Protein AF-A0A136NJD1-F1 (afdb_monomer)

Secondary structure (DSSP, 8-state):
-GGGPPPPTT----SSHHHHHHHHHH-TT------GGGGGGGG--PPPB-SSTTSPPB---HHHHHTT-SSS--------SSS--THHHHHHHHHHSHHHHHHHHHTTPPP--

pLDDT: mean 91.29, std 6.3, range [56.34, 97.88]

Solvent-accessible surface area (backbone atoms only — not comparable to full-atom values): 7322 Å² total; per-residue (Å²): 103,74,94,79,45,78,78,64,89,86,62,83,86,68,99,44,48,68,59,44,29,45,54,40,53,74,32,93,87,58,85,86,81,65,57,77,47,47,55,77,42,47,80,51,87,84,71,61,48,52,81,48,94,90,46,74,63,31,62,82,47,60,66,31,48,72,75,56,70,28,72,94,66,78,87,86,81,88,86,68,94,65,82,68,55,73,72,52,31,54,54,52,52,42,56,74,30,74,69,35,36,49,53,37,44,77,69,38,48,72,52,99,120

Structure (mmCIF, N/CA/C/O backbone):
data_AF-A0A136NJD1-F1
#
_entry.id   AF-A0A136NJD1-F1
#
loop_
_atom_site.group_PDB
_atom_site.id
_atom_site.type_symbol
_atom_site.label_atom_id
_atom_site.label_alt_id
_atom_site.label_comp_id
_atom_site.label_asym_id
_atom_site.label_entity_id
_atom_site.label_seq_id
_atom_site.pdbx_PDB_ins_code
_atom_site.Cartn_x
_atom_site.Cartn_y
_atom_site.Cartn_z
_atom_site.occupancy
_atom_site.B_iso_or_equiv
_atom_site.auth_seq_id
_atom_site.auth_comp_id
_atom_site.auth_asym_id
_atom_site.auth_atom_id
_atom_site.pdbx_PDB_model_num
ATOM 1 N N . MET A 1 1 ? -7.089 -16.501 1.071 1.00 56.34 1 MET A N 1
ATOM 2 C CA . MET A 1 1 ? -7.457 -17.121 2.356 1.00 56.34 1 MET A CA 1
ATOM 3 C C . MET A 1 1 ? -6.216 -17.210 3.217 1.00 56.34 1 MET A C 1
ATOM 5 O O . MET A 1 1 ? -5.225 -17.769 2.753 1.00 56.34 1 MET A O 1
ATOM 9 N N . LEU A 1 2 ? -6.243 -16.631 4.417 1.00 63.72 2 LEU A N 1
ATOM 10 C CA . LEU A 1 2 ? -5.192 -16.871 5.406 1.00 63.72 2 LEU A CA 1
ATOM 11 C C . LEU A 1 2 ? -5.273 -18.361 5.785 1.00 63.72 2 LEU A C 1
ATOM 13 O O . LEU A 1 2 ? -6.367 -18.857 6.022 1.00 63.72 2 LEU A O 1
ATOM 17 N N . ASN A 1 3 ? -4.163 -19.099 5.743 1.00 78.12 3 ASN A N 1
ATOM 18 C CA . ASN A 1 3 ? -4.110 -20.518 6.138 1.00 78.12 3 ASN A CA 1
ATOM 19 C C . ASN A 1 3 ? -5.114 -21.470 5.444 1.00 78.12 3 ASN A C 1
ATOM 21 O O . ASN A 1 3 ? -5.428 -22.524 5.983 1.00 78.12 3 ASN A O 1
ATOM 25 N N . LYS A 1 4 ? -5.575 -21.142 4.224 1.00 80.50 4 LYS A N 1
ATOM 26 C CA . LYS A 1 4 ? -6.601 -21.902 3.468 1.00 80.50 4 LYS A CA 1
ATOM 27 C C . LYS A 1 4 ? -7.984 -21.964 4.141 1.00 80.50 4 LYS A C 1
ATOM 29 O O . LYS A 1 4 ? -8.788 -22.819 3.783 1.00 80.50 4 LYS A O 1
ATOM 34 N N . GLU A 1 5 ? -8.277 -21.049 5.060 1.00 87.38 5 GLU A N 1
ATOM 35 C CA . GLU A 1 5 ? -9.594 -20.948 5.689 1.00 87.38 5 GLU A CA 1
ATOM 36 C C . GLU A 1 5 ? -10.524 -19.992 4.940 1.00 87.38 5 GLU A C 1
ATOM 38 O O . GLU A 1 5 ? -10.103 -18.942 4.438 1.00 87.38 5 GLU A O 1
ATOM 43 N N . ASN A 1 6 ? -11.806 -20.354 4.885 1.00 87.88 6 ASN A N 1
ATOM 44 C CA . ASN A 1 6 ? -12.842 -19.504 4.312 1.00 87.88 6 ASN A CA 1
ATOM 45 C C . ASN A 1 6 ? -13.049 -18.248 5.164 1.00 87.88 6 ASN A C 1
ATOM 47 O O . ASN A 1 6 ? -12.814 -18.247 6.370 1.00 87.88 6 ASN A O 1
ATOM 51 N N . PHE A 1 7 ? -13.532 -17.181 4.528 1.00 86.50 7 PHE A N 1
ATOM 52 C CA . PHE A 1 7 ? -14.060 -16.044 5.274 1.00 86.50 7 PHE A CA 1
ATOM 53 C C . PHE A 1 7 ? -15.250 -16.482 6.128 1.00 86.50 7 PHE A C 1
ATOM 55 O O . PHE A 1 7 ? -15.993 -17.390 5.745 1.00 86.50 7 PHE A O 1
ATOM 62 N N . ASP A 1 8 ? -15.439 -15.806 7.260 1.00 89.31 8 ASP A N 1
ATOM 63 C CA . ASP A 1 8 ? -16.646 -15.973 8.060 1.00 89.31 8 ASP A CA 1
ATOM 64 C C . ASP A 1 8 ? -17.889 -15.672 7.189 1.00 89.31 8 ASP A C 1
ATOM 66 O O . ASP A 1 8 ? -17.881 -14.670 6.461 1.00 89.31 8 ASP A O 1
ATOM 70 N N . PRO A 1 9 ? -18.949 -16.506 7.224 1.00 91.50 9 PRO A N 1
ATOM 71 C CA . PRO A 1 9 ? -20.140 -16.320 6.391 1.00 91.50 9 PRO A CA 1
ATOM 72 C C . PRO A 1 9 ? -20.854 -14.974 6.581 1.00 91.50 9 PRO A C 1
ATOM 74 O O . PRO A 1 9 ? -21.618 -14.566 5.710 1.00 91.50 9 PRO A O 1
ATOM 77 N N . SER A 1 10 ? -20.629 -14.291 7.707 1.00 91.31 10 SER A N 1
ATOM 78 C CA . SER A 1 10 ? -21.189 -12.966 7.992 1.00 91.31 10 SER A CA 1
ATOM 79 C C . SER A 1 10 ? -20.443 -11.818 7.303 1.00 91.31 10 SER A C 1
ATOM 81 O O . SER A 1 10 ? -20.946 -10.693 7.264 1.00 91.31 10 SER A O 1
ATOM 83 N N . VAL A 1 11 ? -19.256 -12.068 6.738 1.00 92.38 11 VAL A N 1
ATOM 84 C CA . VAL A 1 11 ? -18.470 -11.032 6.063 1.00 92.38 11 VAL A CA 1
ATOM 85 C C . VAL A 1 11 ? -19.145 -10.619 4.761 1.00 92.38 11 VAL A C 1
ATOM 87 O O . VAL A 1 11 ? -19.380 -11.421 3.857 1.00 92.38 11 VAL A O 1
ATOM 90 N N . LYS A 1 12 ? -19.358 -9.313 4.608 1.00 92.44 12 LYS A N 1
ATOM 91 C CA . LYS A 1 12 ? -19.752 -8.714 3.334 1.00 92.44 12 LYS A CA 1
ATOM 92 C C . LYS A 1 12 ? -18.529 -8.579 2.426 1.00 92.44 12 LYS A C 1
ATOM 94 O O . LYS A 1 12 ? -17.726 -7.660 2.579 1.00 92.44 12 LYS A O 1
ATOM 99 N N . LEU A 1 13 ? -18.390 -9.488 1.464 1.00 91.88 13 LEU A N 1
ATOM 100 C CA . LEU A 1 13 ? -17.338 -9.409 0.449 1.00 91.88 13 LEU A CA 1
ATOM 101 C C . LEU A 1 13 ? -17.653 -8.296 -0.556 1.00 91.88 13 LEU A C 1
ATOM 103 O O . LEU A 1 13 ? -18.746 -8.241 -1.117 1.00 91.88 13 LEU A O 1
ATOM 107 N N . MET A 1 14 ? -16.684 -7.412 -0.790 1.00 92.19 14 MET A N 1
ATOM 108 C CA . MET A 1 14 ? -16.822 -6.284 -1.710 1.00 92.19 14 MET A CA 1
ATOM 109 C C . MET A 1 14 ? -15.664 -6.270 -2.717 1.00 92.19 14 MET A 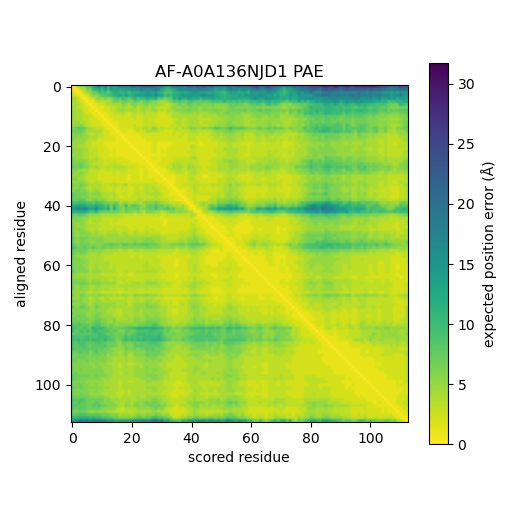C 1
ATOM 111 O O . MET A 1 14 ? -14.535 -6.585 -2.341 1.00 92.19 14 MET A O 1
ATOM 115 N N . PRO A 1 15 ? -15.917 -5.914 -3.989 1.00 89.25 15 PRO A N 1
ATOM 116 C CA . PRO A 1 15 ? -14.943 -6.094 -5.067 1.00 89.25 15 PRO A CA 1
ATOM 117 C C . PRO A 1 15 ? -13.854 -5.010 -5.131 1.00 89.25 15 PRO A C 1
ATOM 119 O O . PRO A 1 15 ? -12.838 -5.226 -5.786 1.00 89.25 15 PRO A O 1
ATOM 122 N N . ALA A 1 16 ? -14.049 -3.850 -4.491 1.00 90.12 16 ALA A N 1
ATOM 123 C CA . ALA A 1 16 ? -13.142 -2.706 -4.595 1.00 90.12 16 ALA A CA 1
ATOM 124 C C . ALA A 1 16 ? -13.010 -1.928 -3.277 1.00 90.12 16 ALA A C 1
ATOM 126 O O . ALA A 1 16 ? -13.975 -1.810 -2.517 1.00 90.12 16 ALA A O 1
ATOM 127 N N . SER A 1 17 ? -11.830 -1.337 -3.045 1.00 90.62 17 SER A N 1
ATOM 128 C CA . SER A 1 17 ? -11.538 -0.499 -1.868 1.00 90.62 17 SER A CA 1
ATOM 129 C C . SER A 1 17 ? -12.501 0.680 -1.726 1.00 90.62 17 SER A C 1
ATOM 131 O O . SER A 1 17 ? -12.947 0.964 -0.618 1.00 90.62 17 SER A O 1
ATOM 133 N N . SER A 1 18 ? -12.870 1.330 -2.833 1.00 89.88 18 SER A N 1
ATOM 134 C CA . SER A 1 18 ? -13.838 2.435 -2.840 1.00 89.88 18 SER A CA 1
ATOM 135 C C . SER A 1 18 ? -15.232 1.979 -2.397 1.00 89.88 18 SER A C 1
ATOM 137 O O . SER A 1 18 ? -15.889 2.651 -1.604 1.00 89.88 18 SER A O 1
ATOM 139 N N . SER A 1 19 ? -15.669 0.789 -2.825 1.00 91.44 19 SER A N 1
ATOM 140 C CA . SER A 1 19 ? -16.936 0.204 -2.376 1.00 91.44 19 SER A CA 1
ATOM 141 C C . SER A 1 19 ? -16.909 -0.132 -0.881 1.00 91.44 19 SER A C 1
ATOM 143 O O . SER A 1 19 ? -17.900 0.102 -0.191 1.00 91.44 19 SER A O 1
ATOM 145 N N . ILE A 1 20 ? -15.776 -0.629 -0.366 1.00 93.69 20 ILE A N 1
ATOM 146 C CA . ILE A 1 20 ? -15.578 -0.859 1.075 1.00 93.69 20 ILE A CA 1
ATOM 147 C C . ILE A 1 20 ? -15.668 0.467 1.838 1.00 93.69 20 ILE A C 1
ATOM 149 O O . ILE A 1 20 ? -16.446 0.562 2.784 1.00 93.69 20 ILE A O 1
ATOM 153 N N . ALA A 1 21 ? -14.938 1.502 1.407 1.00 92.31 21 ALA A N 1
ATOM 154 C CA . ALA A 1 21 ? -14.947 2.819 2.046 1.00 92.31 21 ALA A CA 1
ATOM 155 C C . ALA A 1 21 ? -16.357 3.432 2.082 1.00 92.31 21 ALA A C 1
ATOM 157 O O . ALA A 1 21 ? -16.810 3.896 3.129 1.00 92.31 21 ALA A O 1
ATOM 158 N N . GLN A 1 22 ? -17.095 3.355 0.971 1.00 91.88 22 GLN A N 1
ATOM 159 C CA 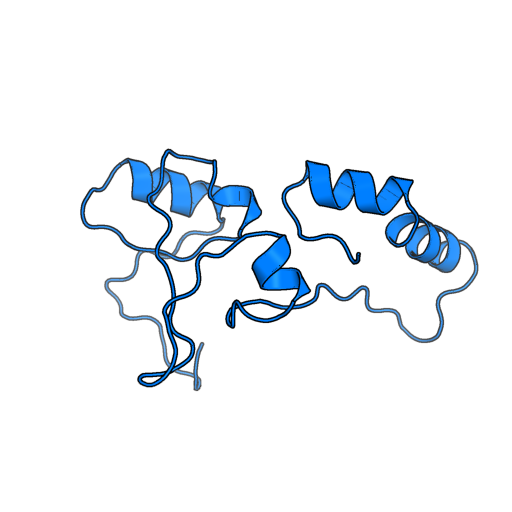. GLN A 1 22 ? -18.482 3.810 0.909 1.00 91.88 22 GLN A CA 1
ATOM 160 C C . GLN A 1 22 ? -19.392 3.009 1.849 1.00 91.88 22 GLN A C 1
ATOM 162 O O . GLN A 1 22 ? -20.181 3.607 2.577 1.00 91.88 22 GLN A O 1
ATOM 167 N N . SER A 1 23 ? -19.275 1.678 1.884 1.00 92.62 23 SER A N 1
ATOM 168 C CA . SER A 1 23 ? -20.071 0.857 2.805 1.00 92.62 23 SER A CA 1
ATOM 169 C C . SER A 1 23 ? -19.764 1.193 4.265 1.00 92.62 23 SER A C 1
ATOM 171 O O . SER A 1 23 ? -20.693 1.239 5.065 1.00 92.62 23 SER A O 1
ATOM 173 N N . ILE A 1 24 ? -18.496 1.470 4.601 1.00 93.69 24 ILE A N 1
ATOM 174 C CA . ILE A 1 24 ? -18.100 1.857 5.961 1.00 93.69 24 ILE A CA 1
ATOM 175 C C . ILE A 1 24 ? -18.691 3.209 6.354 1.00 93.69 24 ILE A C 1
ATOM 177 O O . ILE A 1 24 ? -19.192 3.376 7.462 1.00 93.69 24 ILE A O 1
ATOM 181 N N . SER A 1 25 ? -18.704 4.162 5.423 1.00 91.56 25 SER A N 1
ATOM 182 C CA . SER A 1 25 ? -19.273 5.495 5.648 1.00 91.56 25 SER A CA 1
ATOM 183 C C . SER A 1 25 ? -20.765 5.487 6.006 1.00 91.56 25 SER A C 1
ATOM 185 O O . SER A 1 25 ? -21.256 6.416 6.645 1.00 91.56 25 SER A O 1
ATOM 187 N N . GLN A 1 26 ? -21.484 4.442 5.589 1.00 92.50 26 GLN A N 1
ATOM 188 C CA . GLN A 1 26 ? -22.934 4.310 5.731 1.00 92.50 26 GLN A CA 1
ATOM 189 C C . GLN A 1 26 ? -23.344 3.417 6.910 1.00 92.50 26 GLN A C 1
ATOM 191 O O . GLN A 1 26 ? -24.515 3.411 7.284 1.00 92.50 26 GLN A O 1
ATOM 196 N N . ASP A 1 27 ? -22.402 2.686 7.512 1.00 92.81 27 ASP A N 1
ATOM 197 C CA . ASP A 1 27 ? -22.656 1.774 8.625 1.00 92.81 27 ASP A CA 1
ATOM 198 C C . ASP A 1 27 ? -21.648 1.989 9.758 1.00 92.81 27 ASP A C 1
ATOM 200 O O . ASP A 1 27 ? -20.488 1.576 9.696 1.00 92.81 27 ASP A O 1
ATOM 204 N N . LYS A 1 28 ? -22.141 2.586 10.846 1.00 90.75 28 LYS A N 1
ATOM 205 C CA . LYS A 1 28 ? -21.371 2.925 12.048 1.00 90.75 28 LYS A CA 1
ATOM 206 C C . LYS A 1 28 ? -20.648 1.729 12.681 1.00 90.75 28 LYS A C 1
ATOM 208 O O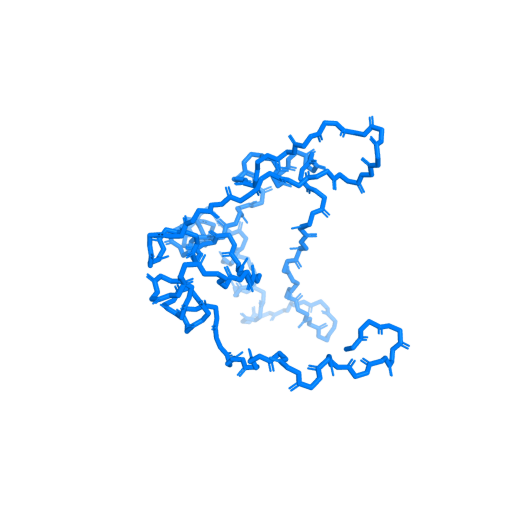 . LYS A 1 28 ? -19.648 1.940 13.367 1.00 90.75 28 LYS A O 1
ATOM 213 N N . TRP A 1 29 ? -21.164 0.512 12.520 1.00 92.56 29 TRP A N 1
ATOM 214 C CA . TRP A 1 29 ? -20.630 -0.684 13.184 1.00 92.56 29 TRP A CA 1
ATOM 215 C C . TRP A 1 29 ? -19.696 -1.503 12.300 1.00 92.56 29 TRP A C 1
ATOM 217 O O . TRP A 1 29 ? -19.146 -2.510 12.744 1.00 92.56 29 TRP A O 1
ATOM 227 N N . SER A 1 30 ? -19.509 -1.075 11.057 1.00 93.75 30 SER A N 1
ATOM 228 C CA . SER A 1 30 ? -18.671 -1.782 10.108 1.00 93.75 30 SER A CA 1
ATOM 229 C C . SER A 1 30 ? -17.181 -1.494 10.320 1.00 93.75 30 SER A C 1
ATOM 231 O O . SER A 1 30 ? -16.759 -0.417 10.746 1.00 93.75 30 SER A O 1
ATOM 233 N N . ILE A 1 31 ? -16.367 -2.492 9.990 1.00 94.50 31 ILE A N 1
ATOM 234 C CA . ILE A 1 31 ? -14.915 -2.391 9.899 1.00 94.50 31 ILE A CA 1
ATOM 235 C C . ILE A 1 31 ? -14.469 -3.125 8.638 1.00 94.50 31 ILE A C 1
ATOM 237 O O . ILE A 1 31 ? -15.041 -4.146 8.259 1.00 94.50 31 ILE A O 1
ATOM 241 N N . GLY A 1 32 ? -13.444 -2.603 7.975 1.00 92.81 32 GLY A N 1
ATOM 242 C CA . GLY A 1 32 ? -12.873 -3.217 6.787 1.00 92.81 32 GLY A CA 1
ATOM 243 C C . GLY A 1 32 ? -11.428 -2.792 6.586 1.00 92.81 32 GLY A C 1
ATOM 244 O O . GLY A 1 32 ? -10.888 -1.979 7.335 1.00 92.81 32 GLY A O 1
ATOM 245 N N . TYR A 1 33 ? -10.802 -3.357 5.561 1.00 91.81 33 TYR A N 1
ATOM 246 C CA . TYR A 1 33 ? -9.449 -3.015 5.144 1.00 91.81 33 TYR A CA 1
ATOM 247 C C . TYR A 1 33 ? -9.491 -2.368 3.759 1.00 91.81 33 TYR A C 1
ATOM 249 O O . TYR A 1 33 ? -10.267 -2.763 2.891 1.00 91.81 33 TYR A O 1
ATOM 257 N N . LEU A 1 34 ? -8.651 -1.359 3.559 1.00 90.56 34 LEU A N 1
ATOM 258 C CA . LEU A 1 34 ? -8.556 -0.582 2.326 1.00 90.56 34 LEU A CA 1
ATOM 259 C C . LEU A 1 34 ? -7.101 -0.173 2.087 1.00 90.56 34 LEU A C 1
ATOM 261 O O . LEU A 1 34 ? -6.294 -0.116 3.015 1.00 90.56 34 LEU A O 1
ATOM 265 N N . GLY A 1 35 ? -6.764 0.101 0.827 1.00 90.50 35 GLY A N 1
ATOM 266 C CA . GLY A 1 35 ? -5.470 0.689 0.484 1.00 90.50 35 GLY A CA 1
ATOM 267 C C . GLY A 1 35 ? -5.344 2.113 1.031 1.00 90.50 35 GLY A C 1
ATOM 268 O O . GLY A 1 35 ? -6.335 2.841 1.082 1.00 90.50 35 GLY A O 1
ATOM 269 N N . LEU A 1 36 ? -4.124 2.523 1.394 1.00 90.00 36 LEU A N 1
ATOM 270 C CA . LEU A 1 36 ? -3.845 3.830 2.005 1.00 90.00 36 LEU A CA 1
ATOM 271 C C . LEU A 1 36 ? -4.426 5.009 1.201 1.00 90.00 36 LEU A C 1
ATOM 273 O O . LEU A 1 36 ? -5.028 5.904 1.793 1.00 90.00 36 LEU A O 1
ATOM 277 N N . GLY A 1 37 ? -4.335 4.974 -0.133 1.00 88.31 37 GLY A N 1
ATOM 278 C CA . GLY A 1 37 ? -4.884 6.012 -1.018 1.00 88.31 37 GLY A CA 1
ATOM 279 C C . GLY A 1 37 ? -6.401 6.215 -0.916 1.00 88.31 37 GLY A C 1
ATOM 280 O O . GLY A 1 37 ? -6.881 7.320 -1.137 1.00 88.31 37 GLY A O 1
ATOM 281 N N . TYR A 1 38 ? -7.147 5.195 -0.484 1.00 87.94 38 TYR A N 1
ATOM 282 C CA . TYR A 1 38 ? -8.609 5.239 -0.353 1.00 87.94 38 TYR A CA 1
ATOM 283 C C . TYR A 1 38 ? -9.072 5.732 1.024 1.00 87.94 38 TYR A C 1
ATOM 285 O O . TYR A 1 38 ? -10.263 5.909 1.247 1.00 87.94 38 TYR A O 1
ATOM 293 N N . THR A 1 39 ? -8.157 5.974 1.970 1.00 85.19 39 THR A N 1
ATOM 294 C CA . THR A 1 39 ? -8.517 6.413 3.335 1.00 85.19 39 THR A CA 1
ATOM 295 C C . THR A 1 39 ? -9.150 7.804 3.384 1.00 85.19 39 THR A C 1
ATOM 297 O O . THR A 1 39 ? -9.840 8.130 4.347 1.00 85.19 39 THR A O 1
ATOM 300 N N . LYS A 1 40 ? -8.937 8.623 2.346 1.00 78.25 40 LYS A N 1
ATOM 301 C CA . LYS A 1 40 ? -9.582 9.934 2.190 1.00 78.25 40 LYS A CA 1
ATOM 302 C C . LYS A 1 40 ? -10.986 9.830 1.582 1.00 78.25 40 LYS A C 1
ATOM 304 O O . LYS A 1 40 ? -11.749 10.790 1.656 1.00 78.25 40 LYS A O 1
ATOM 309 N N . GLU A 1 41 ? -11.336 8.688 0.991 1.00 76.62 41 GLU A N 1
ATOM 310 C CA . GLU A 1 41 ? -12.665 8.447 0.438 1.00 76.62 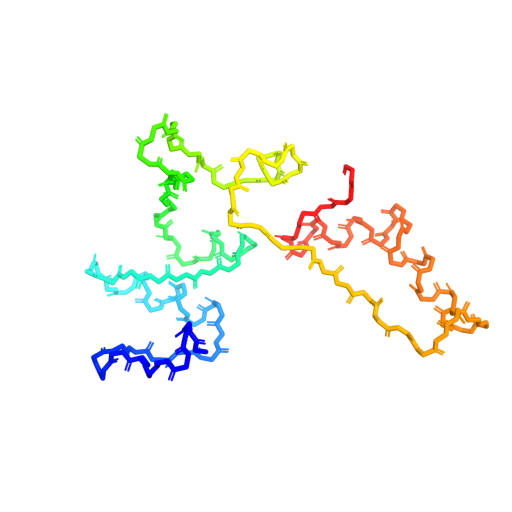41 GLU A CA 1
ATOM 311 C C . GLU A 1 41 ? -13.647 8.065 1.554 1.00 76.62 41 GLU A C 1
ATOM 313 O O . GLU A 1 41 ? -13.315 7.335 2.487 1.00 76.62 41 GLU A O 1
ATOM 318 N N . GLY A 1 42 ? -14.884 8.556 1.472 1.00 68.56 42 GLY A N 1
ATOM 319 C CA . GLY A 1 42 ? -15.973 8.081 2.332 1.00 68.56 42 GLY A CA 1
ATOM 320 C C . GLY A 1 42 ? -15.906 8.487 3.811 1.00 68.56 42 GLY A C 1
ATOM 321 O O . GLY A 1 42 ? -16.656 7.931 4.599 1.00 68.56 42 GLY A O 1
ATOM 322 N N . ASN A 1 43 ? -15.072 9.452 4.218 1.00 80.88 43 ASN A N 1
ATOM 323 C CA . ASN A 1 43 ? -15.022 9.939 5.611 1.00 80.88 43 ASN A CA 1
ATOM 324 C C . ASN A 1 43 ? -14.871 8.802 6.650 1.00 80.88 43 ASN A C 1
ATOM 326 O O . ASN A 1 43 ? -15.614 8.711 7.630 1.00 80.88 43 ASN A O 1
ATOM 330 N N . VAL A 1 44 ? -13.927 7.893 6.405 1.00 89.44 44 VAL A N 1
ATOM 331 C CA . VAL A 1 44 ? -13.665 6.749 7.284 1.00 89.44 44 VAL A CA 1
ATOM 332 C C . VAL A 1 44 ? -12.679 7.107 8.398 1.00 89.44 44 VAL A C 1
ATOM 334 O O . VAL A 1 44 ? -11.754 7.899 8.215 1.00 89.44 44 VAL A O 1
ATOM 337 N N . LYS A 1 45 ? -12.837 6.489 9.574 1.00 92.19 45 LYS A N 1
ATOM 338 C CA . LYS A 1 45 ? -11.867 6.617 10.670 1.00 92.19 45 LYS A CA 1
ATOM 339 C C . LYS A 1 45 ? -10.720 5.626 10.475 1.00 92.19 45 LYS A C 1
ATOM 341 O O . LYS A 1 45 ? -10.911 4.420 10.612 1.00 92.19 45 LYS A O 1
ATOM 346 N N . VAL A 1 46 ? -9.518 6.140 10.236 1.00 93.50 46 VAL A N 1
ATOM 347 C CA . VAL A 1 46 ? -8.295 5.328 10.166 1.00 93.50 46 VAL A CA 1
ATOM 348 C C . VAL A 1 46 ? -7.862 4.909 11.575 1.00 93.50 46 VAL A C 1
ATOM 350 O O . VAL A 1 46 ? -7.773 5.740 12.480 1.00 93.50 46 VAL A O 1
ATOM 353 N N . LEU A 1 47 ? -7.605 3.613 11.766 1.00 95.06 47 LEU A N 1
ATOM 354 C CA . LEU A 1 47 ? -7.133 3.054 13.034 1.00 95.06 47 LEU A CA 1
ATOM 355 C C . LEU A 1 47 ? -5.610 2.899 13.035 1.00 95.06 47 LEU A C 1
ATOM 357 O O . LEU A 1 47 ? -5.009 2.518 12.030 1.00 95.06 47 LEU A O 1
ATOM 361 N N . ASN A 1 48 ? -4.998 3.143 14.194 1.00 96.31 48 ASN A N 1
ATOM 362 C CA . ASN A 1 48 ? -3.595 2.812 14.419 1.00 96.31 48 ASN A CA 1
ATOM 363 C C . ASN A 1 48 ? -3.461 1.307 14.642 1.00 96.31 48 ASN A C 1
ATOM 365 O O . ASN A 1 48 ? -4.299 0.701 15.312 1.00 96.31 48 ASN A O 1
ATOM 369 N N . VAL A 1 49 ? -2.387 0.716 14.125 1.00 95.88 49 VAL A N 1
ATOM 370 C CA . VAL A 1 49 ? -2.168 -0.730 14.203 1.00 95.88 49 VAL A CA 1
ATOM 371 C C . VAL A 1 49 ? -0.858 -1.018 14.920 1.00 95.88 49 VAL A C 1
ATOM 373 O O . VAL A 1 49 ? 0.176 -0.436 14.598 1.00 95.88 49 VAL A O 1
ATOM 376 N N . LYS A 1 50 ? -0.912 -1.908 15.913 1.00 96.81 50 LYS A N 1
ATOM 377 C CA . LYS A 1 50 ? 0.278 -2.488 16.538 1.00 96.81 50 LYS A CA 1
ATOM 378 C C . LYS A 1 50 ? 0.817 -3.611 15.659 1.00 96.81 50 LYS A C 1
ATOM 380 O O . LYS A 1 50 ? 0.040 -4.379 15.096 1.00 96.81 50 LYS A O 1
ATOM 385 N N . LYS A 1 51 ? 2.138 -3.745 15.584 1.00 94.00 51 LYS A N 1
ATOM 386 C CA . LYS A 1 51 ? 2.771 -4.900 14.935 1.00 94.00 51 LYS A CA 1
ATOM 387 C C . LYS A 1 51 ? 2.601 -6.168 15.777 1.00 94.00 51 LYS A C 1
ATOM 389 O O . LYS A 1 51 ? 2.359 -7.238 15.232 1.00 94.00 51 LYS A O 1
ATOM 394 N N . ASP A 1 52 ? 2.729 -6.012 17.087 1.00 94.25 52 ASP A N 1
ATOM 395 C CA . ASP A 1 52 ? 2.573 -7.037 18.115 1.00 94.25 52 ASP A CA 1
ATOM 396 C C . ASP A 1 52 ? 2.219 -6.385 19.466 1.00 94.25 52 ASP A C 1
ATOM 398 O O . ASP A 1 52 ? 2.240 -5.156 19.599 1.00 94.25 52 ASP A O 1
ATOM 402 N N . GLU A 1 53 ? 1.912 -7.202 20.475 1.00 95.38 53 GLU A N 1
ATOM 403 C CA . GLU A 1 53 ? 1.487 -6.760 21.813 1.00 95.38 53 GLU A CA 1
ATOM 404 C C . GLU A 1 53 ? 2.438 -5.744 22.471 1.00 95.38 53 GLU A C 1
ATOM 406 O O . GLU A 1 53 ? 1.984 -4.829 23.171 1.00 95.38 53 GLU A O 1
ATOM 411 N N . ASN A 1 54 ? 3.740 -5.851 22.187 1.00 96.12 54 ASN A N 1
ATOM 412 C CA . ASN A 1 54 ? 4.807 -5.077 22.821 1.00 96.12 54 ASN A CA 1
ATOM 413 C C . ASN A 1 54 ? 5.182 -3.806 22.043 1.00 96.12 54 ASN A C 1
ATOM 415 O O . ASN A 1 54 ? 6.014 -3.025 22.504 1.00 96.12 54 ASN A O 1
ATOM 419 N N . THR A 1 55 ? 4.580 -3.576 20.875 1.00 95.06 55 THR A N 1
ATOM 420 C CA . THR A 1 55 ? 4.859 -2.395 20.043 1.00 95.06 55 THR A CA 1
ATOM 421 C C . THR A 1 55 ? 3.802 -1.301 20.215 1.00 95.06 55 THR A C 1
ATOM 423 O O . THR A 1 55 ? 2.616 -1.598 20.401 1.00 95.06 55 THR A O 1
ATOM 426 N N . PRO A 1 56 ? 4.188 -0.012 20.141 1.00 96.12 56 PRO A N 1
ATOM 427 C CA . PRO A 1 56 ? 3.227 1.077 20.016 1.00 96.12 56 PRO A CA 1
ATOM 428 C C . PRO A 1 56 ? 2.388 0.936 18.743 1.00 96.12 56 PRO A C 1
ATOM 430 O O . PRO A 1 56 ? 2.853 0.424 17.725 1.00 96.12 56 PRO A O 1
ATOM 433 N N . ALA A 1 57 ? 1.147 1.418 18.790 1.00 97.50 57 ALA A N 1
ATOM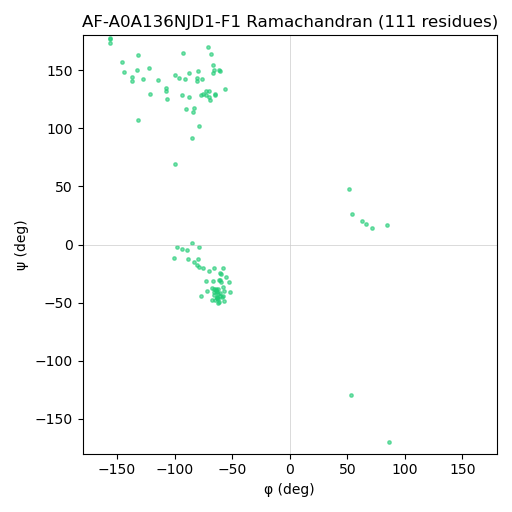 434 C CA . ALA A 1 57 ? 0.303 1.456 17.604 1.00 97.50 57 ALA A CA 1
ATOM 435 C C . ALA A 1 57 ? 0.789 2.560 16.654 1.00 97.50 57 ALA A C 1
ATOM 437 O O . ALA A 1 57 ? 0.991 3.697 17.082 1.00 97.50 57 ALA A O 1
ATOM 438 N N . VAL A 1 58 ? 0.930 2.239 15.369 1.00 97.88 58 VAL A N 1
ATOM 439 C CA . VAL A 1 58 ? 1.418 3.161 14.336 1.00 97.88 58 VAL A CA 1
ATOM 440 C C . VAL A 1 58 ? 0.266 3.580 13.427 1.00 97.88 58 VAL A C 1
ATOM 442 O O . VAL A 1 58 ? -0.540 2.750 12.997 1.00 97.88 58 VAL A O 1
ATOM 445 N N . THR A 1 59 ? 0.176 4.877 13.134 1.00 96.00 59 THR A N 1
ATOM 446 C CA . THR A 1 59 ? -0.759 5.419 12.141 1.00 96.00 59 THR A CA 1
ATOM 447 C C . THR A 1 59 ? -0.227 5.149 10.729 1.00 96.00 59 THR A C 1
ATOM 449 O O . THR A 1 59 ? 0.919 5.516 10.449 1.00 96.00 59 THR A O 1
ATOM 452 N N . PRO A 1 60 ? -1.020 4.561 9.816 1.00 94.44 60 PRO A N 1
ATOM 453 C CA . PRO A 1 60 ? -0.592 4.400 8.432 1.00 94.44 60 PRO A CA 1
ATOM 454 C C . PRO A 1 60 ? -0.527 5.755 7.725 1.00 94.44 60 PRO A C 1
ATOM 456 O O . PRO A 1 60 ? -1.509 6.493 7.677 1.00 94.44 60 PRO A O 1
ATOM 459 N N . ASN A 1 61 ? 0.630 6.080 7.164 1.00 92.88 61 ASN A N 1
ATOM 460 C CA . ASN A 1 61 ? 0.840 7.217 6.278 1.00 92.88 61 ASN A CA 1
ATOM 461 C C . ASN A 1 61 ? 2.060 6.950 5.382 1.00 92.88 61 ASN A C 1
ATOM 463 O O . ASN A 1 61 ? 2.706 5.912 5.494 1.00 92.88 61 ASN A O 1
ATOM 467 N N . HIS A 1 62 ? 2.357 7.879 4.476 1.00 92.00 62 HIS A N 1
ATOM 468 C CA . HIS A 1 62 ? 3.465 7.741 3.528 1.00 92.00 62 HIS A CA 1
ATOM 469 C C . HIS A 1 62 ? 4.819 7.528 4.233 1.00 92.00 62 HIS A C 1
ATOM 471 O O . HIS A 1 62 ? 5.495 6.537 3.957 1.00 92.00 62 HIS A O 1
ATOM 477 N N . ASN A 1 63 ? 5.142 8.350 5.238 1.00 94.06 63 ASN A N 1
ATOM 478 C CA . ASN A 1 63 ? 6.396 8.250 5.992 1.00 94.06 63 ASN A CA 1
ATOM 479 C C . ASN A 1 63 ? 6.513 6.926 6.759 1.00 94.06 63 ASN A C 1
ATOM 481 O O . ASN A 1 63 ? 7.547 6.269 6.678 1.00 94.06 63 ASN A O 1
ATOM 485 N N . THR A 1 64 ? 5.453 6.511 7.463 1.00 95.62 64 THR A N 1
ATOM 486 C CA . THR A 1 64 ? 5.479 5.287 8.284 1.00 95.62 64 THR A CA 1
ATOM 487 C C . THR A 1 64 ? 5.519 4.011 7.447 1.00 95.62 64 THR A C 1
ATOM 489 O O . THR A 1 64 ? 5.955 2.958 7.913 1.00 95.62 64 THR A O 1
ATOM 492 N N . VAL A 1 65 ? 5.072 4.078 6.191 1.00 94.88 65 VAL A N 1
ATOM 493 C CA . VAL A 1 65 ? 5.254 2.992 5.22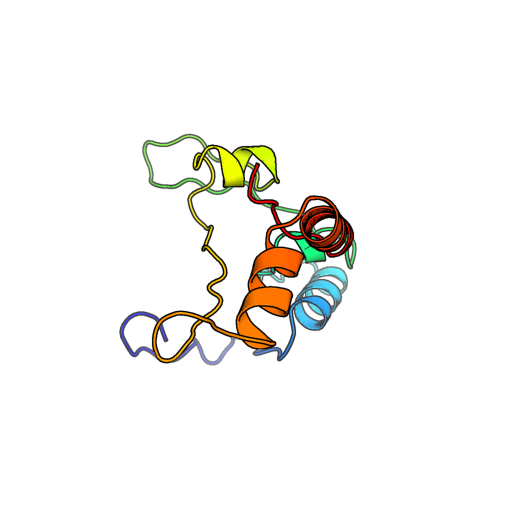4 1.00 94.88 65 VAL A CA 1
ATOM 494 C C . VAL A 1 65 ? 6.690 2.973 4.693 1.00 94.88 65 VAL A C 1
ATOM 496 O O . VAL A 1 65 ? 7.290 1.899 4.632 1.00 94.88 65 VAL A O 1
ATOM 499 N N . LEU A 1 66 ? 7.257 4.133 4.338 1.00 92.94 66 LEU A N 1
ATOM 500 C CA . LEU A 1 66 ? 8.625 4.246 3.818 1.00 92.94 66 LEU A CA 1
ATOM 501 C C . LEU A 1 66 ? 9.691 3.804 4.826 1.00 92.94 66 LEU A C 1
ATOM 503 O O . LEU A 1 66 ? 10.594 3.039 4.483 1.00 92.94 66 LEU A O 1
ATOM 507 N N . ASP A 1 67 ? 9.579 4.259 6.073 1.00 94.81 67 ASP A N 1
ATOM 508 C CA . ASP A 1 67 ? 10.519 3.922 7.148 1.00 94.81 67 ASP A CA 1
ATOM 509 C C . ASP A 1 67 ? 10.281 2.524 7.753 1.00 94.81 67 ASP A C 1
ATOM 511 O O . ASP A 1 67 ? 11.058 2.063 8.593 1.00 94.81 67 ASP A O 1
ATOM 515 N N . LYS A 1 68 ? 9.241 1.823 7.274 1.00 93.31 68 LYS A N 1
ATOM 516 C CA . LYS A 1 68 ? 8.832 0.467 7.670 1.00 93.31 68 LYS A CA 1
ATOM 517 C C . LYS A 1 68 ? 8.342 0.350 9.118 1.00 93.31 68 LYS A C 1
ATOM 519 O O . LYS A 1 68 ? 8.269 -0.764 9.644 1.00 93.31 68 LYS A O 1
ATOM 524 N N . THR A 1 69 ? 7.984 1.458 9.767 1.00 95.69 69 THR A N 1
ATOM 525 C CA . THR A 1 69 ? 7.375 1.438 11.107 1.00 95.69 69 THR A CA 1
ATOM 526 C C . THR A 1 69 ? 5.931 0.936 11.075 1.00 95.69 69 THR A C 1
ATOM 528 O O . THR A 1 69 ? 5.498 0.262 12.011 1.00 95.69 69 THR A O 1
ATOM 531 N N . TYR A 1 70 ? 5.189 1.181 9.990 1.00 96.19 70 TYR A N 1
ATOM 532 C CA . TYR A 1 70 ? 3.875 0.585 9.758 1.00 96.19 70 TYR A CA 1
ATOM 533 C C . TYR A 1 70 ? 4.015 -0.821 9.158 1.00 96.19 70 TYR A C 1
ATOM 535 O O . TYR A 1 70 ? 4.529 -1.002 8.055 1.00 96.19 70 TYR A O 1
ATOM 543 N N . SER A 1 71 ? 3.539 -1.839 9.880 1.00 93.31 71 SER A N 1
ATOM 544 C CA . SER A 1 71 ? 3.803 -3.251 9.562 1.00 93.31 71 SER A CA 1
ATOM 545 C C . SER A 1 71 ? 2.953 -3.834 8.429 1.00 93.31 71 SER A C 1
ATOM 547 O O . SER A 1 71 ? 3.330 -4.858 7.860 1.00 93.31 71 SER A O 1
ATOM 549 N N . ILE A 1 72 ? 1.819 -3.215 8.087 1.00 93.94 72 ILE A N 1
ATOM 550 C CA . ILE A 1 72 ? 0.896 -3.708 7.054 1.00 93.94 72 ILE A CA 1
ATOM 551 C C . ILE A 1 72 ? 1.136 -2.929 5.758 1.00 93.94 72 ILE A C 1
ATOM 553 O O . ILE A 1 72 ? 0.323 -2.122 5.314 1.00 93.94 72 ILE A O 1
ATOM 557 N N . ALA A 1 73 ? 2.290 -3.168 5.148 1.00 93.19 73 ALA A N 1
ATOM 558 C CA . ALA A 1 73 ? 2.655 -2.609 3.855 1.00 93.19 73 ALA A CA 1
ATOM 559 C C . ALA A 1 73 ? 3.215 -3.705 2.947 1.00 93.19 73 ALA A C 1
ATOM 561 O O . ALA A 1 73 ? 3.812 -4.677 3.411 1.00 93.19 73 ALA A O 1
ATOM 562 N N . ARG A 1 74 ? 3.025 -3.549 1.635 1.00 92.19 74 ARG A N 1
ATOM 563 C CA . ARG A 1 74 ? 3.610 -4.444 0.634 1.00 92.19 74 ARG A CA 1
ATOM 564 C C . ARG A 1 74 ? 4.168 -3.640 -0.537 1.00 92.19 74 ARG A C 1
ATOM 566 O O . ARG A 1 74 ? 3.513 -2.685 -0.958 1.00 92.19 74 ARG A O 1
ATOM 573 N N . PRO A 1 75 ? 5.328 -4.027 -1.085 1.00 90.31 75 PRO A N 1
ATOM 574 C CA . PRO A 1 75 ? 5.811 -3.451 -2.330 1.00 90.31 75 PRO A CA 1
ATOM 575 C C . PRO A 1 75 ? 4.882 -3.826 -3.491 1.00 90.31 75 PRO A C 1
ATOM 577 O O . PRO A 1 75 ? 4.259 -4.892 -3.498 1.00 90.31 75 PRO A O 1
ATOM 580 N N . LEU A 1 76 ? 4.815 -2.946 -4.487 1.00 90.50 76 LEU A N 1
ATOM 581 C CA . LEU A 1 76 ? 4.259 -3.264 -5.796 1.00 90.50 76 LEU A CA 1
ATOM 582 C C . LEU A 1 76 ? 5.400 -3.700 -6.708 1.00 90.50 76 LEU A C 1
ATOM 584 O O . LEU A 1 76 ? 6.411 -3.011 -6.817 1.00 90.50 76 LEU A O 1
ATOM 588 N N . PHE A 1 77 ? 5.233 -4.849 -7.355 1.00 90.56 77 PHE A N 1
ATOM 589 C CA . PHE A 1 77 ? 6.233 -5.397 -8.260 1.00 90.56 77 PHE A CA 1
ATOM 590 C C . PHE A 1 77 ? 5.774 -5.258 -9.706 1.00 90.56 77 PHE A C 1
ATOM 592 O O . PHE A 1 77 ? 4.658 -5.646 -10.050 1.00 90.56 77 PHE A O 1
ATOM 599 N N . LEU A 1 78 ? 6.671 -4.763 -10.556 1.00 90.50 78 LEU A N 1
ATOM 600 C CA . LEU A 1 78 ? 6.592 -4.951 -11.999 1.00 90.50 78 LEU A CA 1
ATOM 601 C C . LEU A 1 78 ? 7.358 -6.233 -12.328 1.00 90.50 78 LEU A C 1
ATOM 603 O O . LEU A 1 78 ? 8.552 -6.328 -12.049 1.00 90.50 78 LEU A O 1
ATOM 607 N N . ILE A 1 79 ? 6.657 -7.235 -12.854 1.00 92.38 79 ILE A N 1
ATOM 608 C CA . ILE A 1 79 ? 7.217 -8.564 -13.116 1.00 92.38 79 ILE A CA 1
ATOM 609 C C . ILE A 1 79 ? 7.413 -8.723 -14.622 1.00 92.38 79 ILE A C 1
ATOM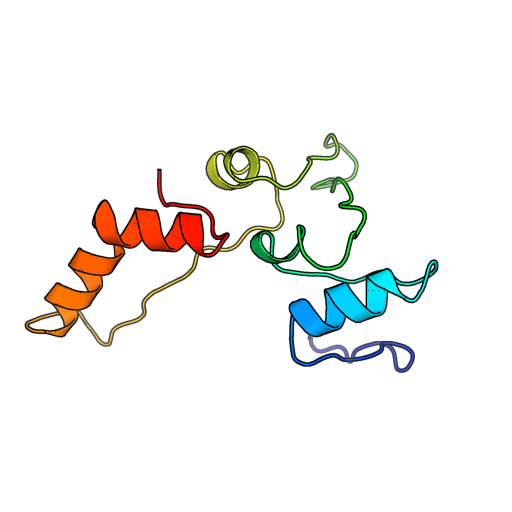 611 O O . ILE A 1 79 ? 6.466 -8.571 -15.392 1.00 92.38 79 ILE A O 1
ATOM 615 N N . PHE A 1 80 ? 8.637 -9.061 -15.026 1.00 91.44 80 PHE A N 1
ATOM 616 C CA . PHE A 1 80 ? 9.021 -9.299 -16.417 1.00 91.44 80 PHE A CA 1
ATOM 617 C C . PHE A 1 80 ? 9.591 -10.711 -16.575 1.00 91.44 80 PHE A C 1
ATOM 619 O O . PHE A 1 80 ? 10.152 -11.277 -15.635 1.00 91.44 80 PHE A O 1
ATOM 626 N N . ASN A 1 81 ? 9.455 -11.283 -17.771 1.00 93.38 81 ASN A N 1
ATOM 627 C CA . ASN A 1 81 ? 10.124 -12.531 -18.123 1.00 93.38 81 ASN A CA 1
ATOM 628 C C . ASN A 1 81 ? 11.548 -12.223 -18.614 1.00 93.38 81 ASN A C 1
ATOM 630 O O . ASN A 1 81 ? 11.744 -11.943 -19.795 1.00 93.38 81 ASN A O 1
ATOM 634 N N . GLY A 1 82 ? 12.515 -12.234 -17.694 1.00 93.62 82 GLY A N 1
ATOM 635 C CA . GLY A 1 82 ? 13.890 -11.795 -17.950 1.00 93.62 82 GLY A CA 1
ATOM 636 C C . GLY A 1 82 ? 14.084 -10.288 -17.757 1.00 93.62 82 GLY A C 1
ATOM 637 O O . GLY A 1 82 ? 13.212 -9.596 -17.228 1.00 93.62 82 GLY A O 1
ATOM 638 N N . GLU A 1 83 ? 15.248 -9.778 -18.161 1.00 93.62 83 GLU A N 1
ATOM 639 C CA . GLU A 1 83 ? 15.545 -8.347 -18.069 1.00 93.62 83 GLU A CA 1
ATOM 640 C C . GLU A 1 83 ? 14.698 -7.542 -19.073 1.00 93.62 83 GLU A C 1
ATOM 642 O O . GLU A 1 83 ? 14.622 -7.910 -20.250 1.00 93.62 83 GLU A O 1
ATOM 647 N N . PRO A 1 84 ? 14.051 -6.439 -18.648 1.00 94.88 84 PRO A N 1
ATOM 648 C CA . PRO A 1 84 ? 13.265 -5.617 -19.556 1.00 94.88 84 PRO A CA 1
ATOM 649 C C . PRO A 1 84 ? 14.176 -4.965 -20.606 1.00 94.88 84 PRO A C 1
ATOM 651 O O . PRO A 1 84 ? 15.163 -4.310 -20.277 1.00 94.88 84 PRO A O 1
ATOM 654 N N . ALA A 1 85 ? 13.808 -5.105 -21.880 1.00 95.38 85 ALA A N 1
ATOM 655 C CA . ALA A 1 85 ? 14.529 -4.545 -23.021 1.00 95.38 85 ALA A CA 1
ATOM 656 C C . ALA A 1 85 ? 13.578 -3.813 -23.981 1.00 95.38 85 ALA A C 1
ATOM 658 O O . ALA A 1 85 ? 12.356 -3.991 -23.934 1.00 95.38 85 ALA A O 1
ATOM 659 N N . GLY A 1 86 ? 14.137 -2.969 -24.855 1.00 95.44 86 GLY A N 1
ATOM 660 C CA . GLY A 1 86 ? 13.366 -2.181 -25.821 1.00 95.44 86 GLY A CA 1
ATOM 661 C C . GLY A 1 86 ? 12.254 -1.372 -25.147 1.00 95.44 86 GLY A C 1
ATOM 662 O O . GLY A 1 86 ? 12.480 -0.703 -24.140 1.00 95.44 86 GLY A O 1
ATOM 663 N N . ASN A 1 87 ? 11.031 -1.483 -25.664 1.00 94.94 87 ASN A N 1
ATOM 664 C CA . ASN A 1 87 ? 9.875 -0.748 -25.141 1.00 94.94 87 ASN A CA 1
ATOM 665 C C . ASN A 1 87 ? 9.543 -1.091 -23.679 1.00 94.94 87 ASN A C 1
ATOM 667 O O . ASN A 1 87 ? 9.068 -0.223 -22.951 1.00 94.94 87 ASN A O 1
ATOM 671 N N . LEU A 1 88 ? 9.821 -2.318 -23.217 1.00 94.81 88 LEU A N 1
ATOM 672 C CA . LEU A 1 88 ? 9.590 -2.686 -21.814 1.00 94.81 88 LEU A CA 1
ATOM 673 C C . LEU A 1 88 ? 10.527 -1.929 -20.875 1.00 94.81 88 LEU A C 1
ATOM 675 O O . LEU A 1 88 ? 10.101 -1.497 -19.805 1.00 94.81 88 LEU A O 1
ATOM 679 N N . LYS A 1 89 ? 11.780 -1.721 -21.295 1.00 95.88 89 LYS A N 1
ATOM 680 C CA . LYS A 1 89 ? 12.733 -0.915 -20.534 1.00 95.88 89 LYS A CA 1
ATOM 681 C C . LYS A 1 89 ? 12.270 0.535 -20.421 1.00 95.88 89 LYS A C 1
ATOM 683 O O . LYS A 1 89 ? 12.353 1.096 -19.339 1.00 95.88 89 LYS A O 1
ATOM 688 N N . LEU A 1 90 ? 11.718 1.106 -21.494 1.00 95.69 90 LEU A N 1
ATOM 689 C CA . LEU A 1 90 ? 11.180 2.471 -21.469 1.00 95.69 90 LEU A CA 1
ATOM 690 C C . LEU A 1 90 ? 10.046 2.621 -20.447 1.00 95.69 90 LEU A C 1
ATOM 692 O O . LEU A 1 90 ? 10.044 3.573 -19.675 1.00 95.69 90 LEU A O 1
ATOM 696 N N . VAL A 1 91 ? 9.111 1.665 -20.401 1.00 93.62 91 VAL A N 1
ATOM 697 C CA . VAL A 1 91 ? 8.008 1.676 -19.424 1.00 93.62 91 VAL A CA 1
ATOM 698 C C . VAL A 1 91 ? 8.528 1.509 -17.997 1.00 93.62 91 VAL A C 1
ATOM 700 O O . VAL A 1 91 ? 8.091 2.222 -17.095 1.00 93.62 91 VAL A O 1
ATOM 703 N N . PHE A 1 92 ? 9.469 0.588 -17.788 1.00 94.62 92 PHE A N 1
ATOM 704 C CA . PHE A 1 92 ? 10.087 0.364 -16.484 1.00 94.62 92 PHE A CA 1
ATOM 705 C C . PHE A 1 92 ? 10.833 1.610 -15.986 1.00 94.62 92 PHE A C 1
ATOM 707 O O . PHE A 1 92 ? 10.588 2.067 -14.872 1.00 94.62 92 PHE A O 1
ATOM 714 N N . ASP A 1 93 ? 11.682 2.200 -16.828 1.00 95.25 93 ASP A N 1
ATOM 715 C CA . ASP A 1 93 ? 12.443 3.404 -16.494 1.00 95.25 93 ASP A CA 1
ATOM 716 C C . ASP A 1 93 ? 11.508 4.599 -16.249 1.00 95.25 93 ASP A C 1
ATOM 718 O O . ASP A 1 93 ? 11.724 5.360 -15.306 1.00 95.25 93 ASP A O 1
ATOM 722 N N . TYR A 1 94 ? 10.432 4.741 -17.035 1.00 95.62 94 TYR A N 1
ATOM 723 C CA . TYR A 1 94 ? 9.421 5.778 -16.819 1.00 95.62 94 TYR A CA 1
ATOM 724 C C . TYR A 1 94 ? 8.724 5.620 -15.465 1.00 95.62 94 TYR A C 1
ATOM 726 O O . TYR A 1 94 ? 8.636 6.590 -14.713 1.00 95.62 94 TYR A O 1
ATOM 734 N N . ALA A 1 95 ? 8.295 4.406 -15.109 1.00 94.19 95 ALA A N 1
ATOM 735 C CA . ALA A 1 95 ? 7.651 4.133 -13.823 1.00 94.19 95 ALA A CA 1
ATOM 736 C C . ALA A 1 95 ? 8.556 4.475 -12.622 1.00 94.19 95 ALA A C 1
ATOM 738 O O . ALA A 1 95 ? 8.064 4.904 -11.577 1.00 94.19 95 ALA A O 1
ATOM 739 N N . LEU A 1 96 ? 9.876 4.319 -12.770 1.00 93.88 96 LEU A N 1
ATOM 740 C CA . LEU A 1 96 ? 10.869 4.658 -11.745 1.00 93.88 96 LEU A CA 1
ATOM 741 C C . LEU A 1 96 ? 11.355 6.116 -11.798 1.00 93.88 96 LEU A C 1
ATOM 743 O O . LEU A 1 96 ? 12.027 6.569 -10.869 1.00 93.88 96 LEU A O 1
ATOM 747 N N . SER A 1 97 ? 11.047 6.849 -12.868 1.00 96.19 97 SER A N 1
ATOM 748 C CA . SER A 1 97 ? 11.451 8.244 -13.045 1.00 96.19 97 SER A CA 1
ATOM 749 C C . SER A 1 97 ? 10.742 9.179 -12.060 1.00 96.19 97 SER A C 1
ATOM 751 O O . SER A 1 97 ? 9.705 8.839 -11.493 1.00 96.19 97 SER A O 1
ATOM 753 N N . ALA A 1 98 ? 11.263 10.398 -11.892 1.00 95.94 98 ALA A N 1
ATOM 754 C CA . ALA A 1 98 ? 10.618 11.416 -11.059 1.00 95.94 98 ALA A CA 1
ATOM 755 C C . ALA A 1 98 ? 9.183 11.735 -11.522 1.00 95.94 98 ALA A C 1
ATOM 757 O O . ALA A 1 98 ? 8.301 11.940 -10.694 1.00 95.94 98 ALA A O 1
ATOM 758 N N . GLU A 1 99 ? 8.940 11.734 -12.834 1.00 96.19 99 GLU A N 1
ATOM 759 C CA . GLU A 1 99 ? 7.609 11.958 -13.400 1.00 96.19 99 GLU A CA 1
ATOM 760 C C . GLU A 1 99 ? 6.657 10.804 -13.060 1.00 96.19 99 GLU A C 1
ATOM 762 O O . GLU A 1 99 ? 5.564 11.034 -12.547 1.00 96.19 99 GLU A O 1
ATOM 767 N N . GLY A 1 100 ? 7.100 9.559 -13.255 1.00 95.69 100 GLY A N 1
ATOM 768 C CA . GLY A 1 100 ? 6.314 8.379 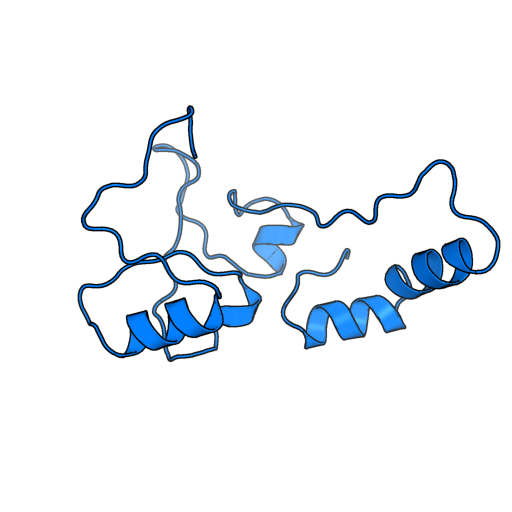-12.893 1.00 95.69 100 GLY A CA 1
ATOM 769 C C . GLY A 1 100 ? 6.007 8.320 -11.396 1.00 95.69 100 GLY A C 1
ATOM 770 O O . GLY A 1 100 ? 4.874 8.053 -11.004 1.00 95.69 100 GLY A O 1
ATOM 771 N N . GLN A 1 101 ? 6.984 8.641 -10.544 1.00 95.94 101 GLN A N 1
ATOM 772 C CA . GLN A 1 101 ? 6.790 8.683 -9.092 1.00 95.94 101 GLN A CA 1
ATOM 773 C C . GLN A 1 101 ? 5.836 9.800 -8.653 1.00 95.94 101 GLN A C 1
ATOM 775 O O . GLN A 1 101 ? 5.083 9.608 -7.702 1.00 95.94 101 GLN A O 1
ATOM 780 N N . LYS A 1 102 ? 5.784 10.924 -9.375 1.00 95.19 102 LYS A N 1
ATOM 781 C CA . LYS A 1 102 ? 4.775 11.958 -9.129 1.00 95.19 102 LYS A CA 1
ATOM 782 C C . LYS A 1 102 ? 3.356 11.422 -9.355 1.00 95.19 102 LYS A C 1
ATOM 784 O O . LYS A 1 102 ? 2.475 11.651 -8.535 1.00 95.19 102 LYS A O 1
ATOM 789 N N . ILE A 1 103 ? 3.149 10.641 -10.416 1.00 94.25 103 ILE A N 1
ATOM 790 C CA . ILE A 1 103 ? 1.855 9.992 -10.689 1.00 94.25 103 ILE A CA 1
ATOM 791 C C . ILE A 1 103 ? 1.509 8.976 -9.584 1.00 94.25 103 ILE A C 1
ATOM 793 O O . ILE A 1 103 ? 0.356 8.872 -9.164 1.00 94.25 103 ILE A O 1
ATOM 797 N N . VAL A 1 104 ? 2.498 8.233 -9.073 1.00 92.94 104 VAL A N 1
ATOM 798 C CA . VAL A 1 104 ? 2.316 7.306 -7.937 1.00 92.94 104 VAL A CA 1
ATOM 799 C C . VAL A 1 104 ? 1.799 8.048 -6.699 1.00 92.94 104 VAL A C 1
ATOM 801 O O . VAL A 1 104 ? 0.843 7.596 -6.068 1.00 92.94 104 VAL A O 1
ATOM 804 N N . GLU A 1 105 ? 2.377 9.204 -6.378 1.00 90.19 105 GLU A N 1
ATOM 805 C CA . GLU A 1 105 ? 1.922 10.034 -5.260 1.00 90.19 105 GLU A CA 1
ATOM 806 C C . GLU A 1 105 ? 0.506 10.588 -5.491 1.00 90.19 105 GLU A C 1
ATOM 808 O O . GLU A 1 105 ? -0.363 10.455 -4.627 1.00 90.19 105 GLU A O 1
ATOM 813 N N . GLU A 1 106 ? 0.242 11.150 -6.676 1.00 90.06 106 GLU A N 1
ATOM 814 C CA . GLU A 1 106 ? -1.063 11.719 -7.052 1.00 90.06 106 GLU A CA 1
ATOM 815 C C . GLU A 1 106 ? -2.193 10.673 -7.009 1.00 90.06 106 GLU A C 1
ATOM 817 O O . GLU A 1 106 ? -3.336 10.997 -6.685 1.00 90.06 106 GLU A O 1
ATOM 822 N N . THR A 1 107 ? -1.874 9.402 -7.268 1.00 87.75 107 THR A N 1
ATOM 823 C CA . THR A 1 107 ? -2.819 8.272 -7.188 1.00 87.75 107 THR A CA 1
ATOM 824 C C . THR A 1 107 ? -2.968 7.685 -5.777 1.00 87.75 107 THR A C 1
ATOM 826 O O . THR A 1 107 ? -3.733 6.739 -5.579 1.00 87.75 107 THR A O 1
ATOM 829 N N . GLY A 1 108 ? -2.283 8.249 -4.776 1.00 86.31 108 GLY A N 1
ATOM 830 C CA . GLY A 1 108 ? -2.418 7.876 -3.366 1.00 86.31 108 GLY A CA 1
ATOM 831 C C . GLY A 1 108 ? -1.569 6.676 -2.930 1.00 86.31 108 GLY A C 1
ATOM 832 O O . GLY A 1 108 ? -1.840 6.088 -1.877 1.00 86.31 108 GLY A O 1
ATOM 833 N N . TYR A 1 109 ? -0.559 6.298 -3.717 1.00 91.00 109 TYR A N 1
ATOM 834 C CA . TYR A 1 109 ? 0.432 5.289 -3.345 1.00 91.00 109 TYR A CA 1
ATOM 835 C C . TYR A 1 109 ? 1.663 5.921 -2.689 1.00 91.00 109 TYR A C 1
ATOM 837 O O . TYR A 1 109 ? 1.892 7.127 -2.740 1.00 91.00 109 TYR A O 1
AT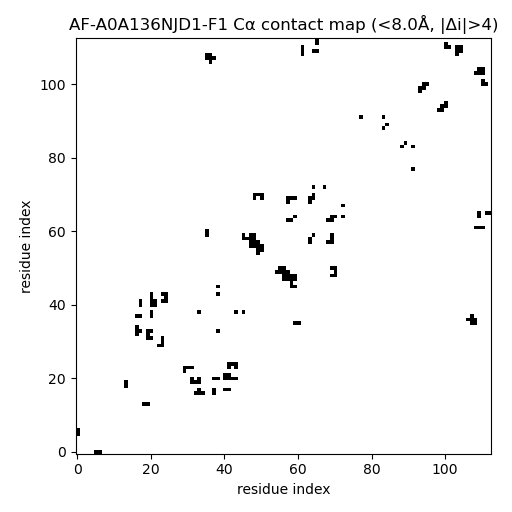OM 845 N N . VAL A 1 110 ? 2.461 5.075 -2.041 1.00 92.25 110 VAL A N 1
ATOM 846 C CA . VAL A 1 110 ? 3.726 5.478 -1.426 1.00 92.25 110 VAL A CA 1
ATOM 847 C C . VAL A 1 110 ? 4.833 5.389 -2.473 1.00 92.25 110 VAL A C 1
ATOM 849 O O . VAL A 1 110 ? 4.978 4.356 -3.130 1.00 92.25 110 VAL A O 1
ATOM 852 N N . THR A 1 111 ? 5.573 6.482 -2.648 1.00 93.00 111 THR A N 1
ATOM 853 C CA . THR A 1 111 ? 6.698 6.593 -3.590 1.00 93.00 111 THR A CA 1
ATOM 854 C C . THR A 1 111 ? 7.894 5.771 -3.116 1.00 93.00 111 THR A C 1
ATOM 856 O O . THR A 1 111 ? 7.913 5.250 -2.005 1.00 93.00 111 THR A O 1
ATOM 859 N N . LEU A 1 112 ? 8.909 5.613 -3.966 1.00 88.19 112 LEU A N 1
ATOM 860 C CA . LEU A 1 112 ? 10.122 4.859 -3.617 1.00 88.19 112 LEU A CA 1
ATOM 861 C C . LEU A 1 112 ? 11.084 5.609 -2.683 1.00 88.19 112 LEU A C 1
ATOM 863 O O . LEU A 1 112 ? 11.961 4.981 -2.086 1.00 88.19 112 LEU A O 1
ATOM 867 N N . LYS A 1 113 ? 10.970 6.936 -2.620 1.00 76.44 113 LYS A N 1
ATOM 868 C CA . LYS A 1 113 ? 11.793 7.861 -1.836 1.00 76.44 113 LYS A CA 1
ATOM 869 C C . LYS A 1 113 ? 10.946 9.046 -1.401 1.00 76.44 113 LYS A C 1
ATOM 871 O O . LYS A 1 113 ? 9.937 9.309 -2.101 1.00 76.44 113 LYS A O 1
#

Radius of gyration: 17.45 Å; Cα contacts (8 Å, |Δi|>4): 104; chains: 1; bounding box: 38×34×49 Å

Sequence (113 aa):
MLNKENFDPSVKLMPASSSIAQSISQDKWSIGYLGLGYTKEGNVKVLNVKKDENTPAVTPNHNTVLDKTYSIARPLFLIFNGEPAGNLKLVFDYALSAEGQKIVEETGYVTLK

Mean predicted aligned error: 4.71 Å

Foldseek 3Di:
DVVPDDDDPPDDDDDAQLVLLQVCLVDVPDDDDHDQQCCPHSPDDFDFDAPDPPGDTHGDDLVCVQVVVRPPDDDDDDDDPPDQDDVRVVVVVCCLDPNVQVVCVVSRHHGND